Protein AF-A0A9X0R5F1-F1 (afdb_monomer_lite)

Sequence (101 aa):
MSASPFTLARDAVVRMHIQDRLFLVCITRPPLAATPEAIFGPGRGLMHAFLTHDAGCDWPDATGVQLMDRALSSDGAAILSFLTLGDALSAQQRLRRAVEA

Structure (mmCIF, N/CA/C/O backbone):
data_AF-A0A9X0R5F1-F1
#
_entry.id   AF-A0A9X0R5F1-F1
#
loop_
_atom_site.group_PDB
_atom_site.id
_atom_site.type_symbol
_atom_site.label_atom_id
_atom_site.label_alt_id
_atom_site.label_comp_id
_atom_site.label_asym_id
_atom_site.label_entity_id
_atom_site.label_seq_id
_atom_si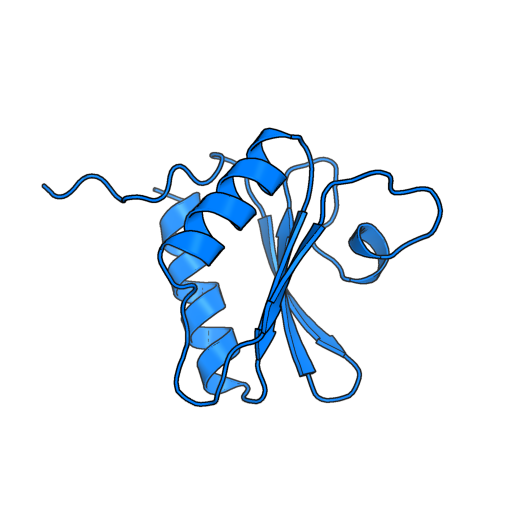te.pdbx_PDB_ins_code
_atom_site.Cartn_x
_atom_site.Cartn_y
_atom_site.Cartn_z
_atom_site.occupancy
_atom_site.B_iso_or_equiv
_atom_site.auth_seq_id
_atom_site.auth_comp_id
_atom_site.auth_asym_id
_atom_site.auth_atom_id
_atom_site.pdbx_PDB_model_num
ATOM 1 N N . MET A 1 1 ? 4.373 20.893 -18.518 1.00 37.62 1 MET A N 1
ATOM 2 C CA . MET A 1 1 ? 4.231 20.335 -17.156 1.00 37.62 1 MET A CA 1
ATOM 3 C C . MET A 1 1 ? 3.280 19.160 -17.265 1.00 37.62 1 MET A C 1
ATOM 5 O O . MET A 1 1 ? 2.121 19.385 -17.583 1.00 37.62 1 MET A O 1
ATOM 9 N N . SER A 1 2 ? 3.769 17.924 -17.150 1.00 34.75 2 SER A N 1
ATOM 10 C CA . SER A 1 2 ? 2.881 16.756 -17.157 1.00 34.75 2 SER A CA 1
ATOM 11 C C . SER A 1 2 ? 2.113 16.764 -15.843 1.00 34.75 2 SER A C 1
ATOM 13 O O . SER A 1 2 ? 2.742 16.701 -14.788 1.00 34.75 2 SER A O 1
ATOM 15 N N . ALA A 1 3 ? 0.785 16.876 -15.896 1.00 45.81 3 ALA A N 1
ATOM 16 C CA . ALA A 1 3 ? -0.035 16.560 -14.736 1.00 45.81 3 ALA A CA 1
ATOM 17 C C . ALA A 1 3 ? 0.322 15.131 -14.312 1.00 45.81 3 ALA A C 1
ATOM 19 O O . ALA A 1 3 ? 0.413 14.237 -15.160 1.00 45.81 3 ALA A O 1
ATOM 20 N N . SER A 1 4 ? 0.618 14.937 -13.030 1.00 47.75 4 SER A N 1
ATOM 21 C CA . SER A 1 4 ? 0.779 13.595 -12.485 1.00 47.75 4 SER A CA 1
ATOM 22 C C . SER A 1 4 ? -0.502 12.820 -12.823 1.00 47.75 4 SER A C 1
ATOM 24 O O . SER A 1 4 ? -1.581 13.325 -12.508 1.00 47.75 4 SER A O 1
ATOM 26 N N . PRO A 1 5 ? -0.447 11.623 -13.440 1.00 52.34 5 PRO A N 1
ATOM 27 C CA . PRO A 1 5 ? -1.639 10.801 -13.707 1.00 52.34 5 PRO A CA 1
ATOM 28 C C . PRO A 1 5 ? -2.265 10.242 -12.415 1.00 52.34 5 PRO A C 1
ATOM 30 O O . PRO A 1 5 ? -3.055 9.306 -12.441 1.00 52.34 5 PRO A O 1
ATOM 33 N N . PHE A 1 6 ? -1.845 10.783 -11.280 1.00 60.19 6 PHE A N 1
ATOM 34 C CA . PHE A 1 6 ? -1.956 10.240 -9.954 1.00 60.19 6 PHE A CA 1
ATOM 35 C C . PHE A 1 6 ? -2.597 11.318 -9.089 1.00 60.19 6 PHE A C 1
ATOM 37 O O . PHE A 1 6 ? -1.925 12.249 -8.645 1.00 60.19 6 PHE A O 1
ATOM 44 N N . THR A 1 7 ? -3.910 11.216 -8.895 1.00 62.88 7 THR A N 1
ATOM 45 C CA . THR A 1 7 ? -4.685 12.089 -8.002 1.00 62.88 7 THR A CA 1
ATOM 46 C C . THR A 1 7 ? -4.680 11.503 -6.593 1.00 62.88 7 THR A C 1
ATOM 48 O O . THR A 1 7 ? -5.713 11.388 -5.948 1.00 62.88 7 THR A O 1
ATOM 51 N N . LEU A 1 8 ? -3.496 11.114 -6.104 1.00 63.94 8 LEU A N 1
ATOM 52 C CA . LEU A 1 8 ? -3.371 10.640 -4.731 1.00 63.94 8 LEU A CA 1
ATOM 53 C C . LEU A 1 8 ? -3.989 11.677 -3.793 1.00 63.94 8 LEU A C 1
ATOM 55 O O . LEU A 1 8 ? -3.723 12.875 -3.906 1.00 63.94 8 LEU A O 1
ATOM 59 N N . ALA A 1 9 ? -4.840 11.202 -2.889 1.00 62.84 9 ALA A N 1
ATOM 60 C CA . ALA A 1 9 ? -5.504 12.062 -1.934 1.00 62.84 9 ALA A CA 1
ATOM 61 C C . ALA A 1 9 ? -4.454 12.835 -1.123 1.00 62.84 9 ALA A C 1
ATOM 63 O O . ALA A 1 9 ? -3.597 12.243 -0.463 1.00 62.84 9 ALA A O 1
ATOM 64 N N . ARG A 1 10 ? -4.502 14.167 -1.214 1.00 70.19 10 ARG A N 1
ATOM 65 C CA . ARG A 1 10 ? -3.715 15.058 -0.357 1.00 70.19 10 ARG A CA 1
ATOM 66 C C . ARG A 1 10 ? -4.056 14.735 1.085 1.00 70.19 10 ARG A C 1
ATOM 68 O O . ARG A 1 10 ? -5.176 15.057 1.454 1.00 70.19 10 ARG A O 1
ATOM 75 N N . ASP A 1 11 ? -3.097 14.200 1.847 1.00 81.94 11 ASP A N 1
ATOM 76 C CA . ASP A 1 11 ? -3.207 13.664 3.227 1.00 81.94 11 ASP A CA 1
ATOM 77 C C . ASP A 1 11 ? -2.925 12.157 3.360 1.00 81.94 11 ASP A C 1
ATOM 79 O O . ASP A 1 11 ? -2.834 11.658 4.487 1.00 81.94 11 ASP A O 1
ATOM 83 N N . ALA A 1 12 ? -2.755 11.428 2.254 1.00 88.88 12 ALA A N 1
ATOM 84 C CA . ALA A 1 12 ? -2.466 10.004 2.320 1.00 88.88 12 ALA A CA 1
ATOM 85 C C . ALA A 1 12 ? -1.138 9.726 3.051 1.00 88.88 12 ALA A C 1
ATOM 87 O O . ALA A 1 12 ? -0.101 10.345 2.810 1.00 88.88 12 ALA A O 1
ATOM 88 N N . VAL A 1 13 ? -1.166 8.744 3.946 1.00 92.00 13 VAL A N 1
ATOM 89 C CA . VAL A 1 13 ? -0.021 8.260 4.710 1.00 92.00 13 VAL A CA 1
ATOM 90 C C . VAL A 1 13 ? 0.549 7.034 4.011 1.00 92.00 13 VAL A C 1
ATOM 92 O O . VAL A 1 13 ? -0.151 6.046 3.805 1.00 92.00 13 VAL A O 1
ATOM 95 N N . VAL A 1 14 ? 1.846 7.081 3.701 1.00 93.31 14 VAL A N 1
ATOM 96 C CA . VAL A 1 14 ? 2.586 5.980 3.070 1.00 93.31 14 VAL A CA 1
ATOM 97 C C . VAL A 1 14 ? 3.579 5.391 4.072 1.00 93.31 14 VAL A C 1
ATOM 99 O O . VAL A 1 14 ? 4.480 6.091 4.547 1.00 93.31 14 VAL A O 1
ATOM 102 N N . ARG A 1 15 ? 3.455 4.099 4.391 1.00 95.25 15 ARG A N 1
ATOM 103 C CA . ARG A 1 15 ? 4.360 3.391 5.316 1.00 95.25 15 ARG A CA 1
ATOM 104 C C . ARG A 1 15 ? 4.766 2.026 4.786 1.00 95.25 15 ARG A C 1
ATOM 106 O O . ARG A 1 15 ? 3.920 1.262 4.338 1.00 95.25 15 ARG A O 1
ATOM 113 N N . MET A 1 16 ? 6.054 1.714 4.897 1.00 95.75 16 MET A N 1
ATOM 114 C CA . MET A 1 16 ? 6.579 0.385 4.604 1.00 95.75 16 MET A CA 1
ATOM 115 C C . MET A 1 16 ? 6.573 -0.488 5.863 1.00 95.75 16 MET A C 1
ATOM 117 O O . MET A 1 16 ? 6.929 -0.021 6.945 1.00 95.75 16 MET A O 1
ATOM 121 N N . HIS A 1 17 ? 6.210 -1.753 5.690 1.00 95.75 17 HIS A N 1
ATOM 122 C CA . HIS A 1 17 ? 6.218 -2.807 6.700 1.00 95.75 17 HIS A CA 1
ATOM 123 C C . HIS A 1 17 ? 6.886 -4.058 6.136 1.00 95.75 17 HIS A C 1
ATOM 125 O O . HIS A 1 17 ? 6.955 -4.240 4.921 1.00 95.75 17 HIS A O 1
ATOM 131 N N . ILE A 1 18 ? 7.369 -4.926 7.020 1.00 94.25 18 ILE A N 1
ATOM 132 C CA . ILE A 1 18 ? 7.931 -6.229 6.655 1.00 94.25 18 ILE A CA 1
ATOM 133 C C . ILE A 1 18 ? 7.047 -7.293 7.297 1.00 94.25 18 ILE A C 1
ATOM 135 O O . ILE A 1 18 ? 6.901 -7.301 8.517 1.00 94.25 18 ILE A O 1
ATOM 139 N N . GLN A 1 19 ? 6.467 -8.179 6.490 1.00 89.25 19 GLN A N 1
ATOM 140 C CA . GLN A 1 19 ? 5.569 -9.233 6.963 1.00 89.25 19 GLN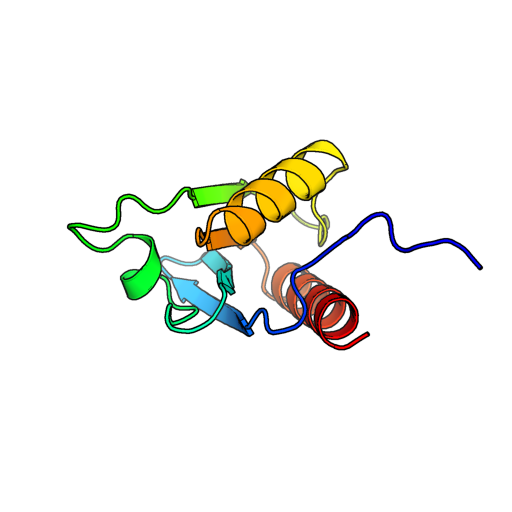 A CA 1
ATOM 141 C C . GLN A 1 19 ? 5.774 -10.506 6.144 1.00 89.25 19 GLN A C 1
ATOM 143 O O . GLN A 1 19 ? 5.779 -10.448 4.921 1.00 89.25 19 GLN A O 1
ATOM 148 N N . ASP A 1 20 ? 5.962 -11.651 6.808 1.00 85.94 20 ASP A N 1
ATOM 149 C CA . ASP A 1 20 ? 6.099 -12.971 6.169 1.00 85.94 20 ASP A CA 1
ATOM 150 C C . ASP A 1 20 ? 7.082 -13.004 4.980 1.00 85.94 20 ASP A C 1
ATOM 152 O O . ASP A 1 20 ? 6.863 -13.683 3.980 1.00 85.94 20 ASP A O 1
ATOM 156 N N . ARG A 1 21 ? 8.206 -12.279 5.113 1.00 86.88 21 ARG A N 1
ATOM 157 C CA . ARG A 1 21 ? 9.265 -12.087 4.092 1.00 86.88 21 ARG A CA 1
ATOM 158 C C . ARG A 1 21 ? 8.884 -11.212 2.891 1.00 86.88 21 ARG A C 1
ATOM 160 O O . ARG A 1 21 ? 9.691 -11.081 1.976 1.00 86.88 21 ARG A O 1
ATOM 167 N N . LEU A 1 22 ? 7.712 -10.592 2.904 1.00 88.94 22 LEU A N 1
ATOM 168 C CA . LEU A 1 22 ? 7.298 -9.578 1.941 1.00 88.94 22 LEU A CA 1
ATOM 169 C C . LEU A 1 22 ? 7.556 -8.176 2.492 1.00 88.94 22 LEU A C 1
ATOM 171 O O . LEU A 1 22 ? 7.454 -7.926 3.697 1.00 88.94 22 LEU A O 1
ATOM 175 N N . PHE A 1 23 ? 7.846 -7.250 1.584 1.00 93.75 23 PHE A N 1
ATOM 176 C CA . PHE A 1 23 ? 7.938 -5.826 1.878 1.00 93.75 23 PHE A CA 1
ATOM 177 C C . PHE A 1 23 ? 6.642 -5.162 1.412 1.00 93.75 23 PHE A C 1
ATOM 179 O O . PHE A 1 23 ? 6.326 -5.167 0.224 1.00 93.75 23 PHE A O 1
ATOM 186 N N . LEU A 1 24 ? 5.861 -4.637 2.353 1.00 93.62 24 LEU A N 1
ATOM 187 C CA . LEU A 1 24 ? 4.535 -4.079 2.102 1.00 93.62 24 LEU A CA 1
ATOM 188 C C . LEU A 1 24 ? 4.587 -2.560 2.198 1.00 93.62 24 LEU A C 1
ATOM 190 O O . LEU A 1 24 ? 4.884 -2.026 3.262 1.00 93.62 24 LEU A O 1
ATOM 194 N N . VAL A 1 25 ? 4.241 -1.851 1.131 1.00 94.50 25 VAL A N 1
ATOM 195 C CA . VAL A 1 25 ? 4.006 -0.405 1.176 1.00 94.50 25 VAL A CA 1
ATOM 196 C C . VAL A 1 25 ? 2.507 -0.180 1.320 1.00 94.50 25 VAL A C 1
ATOM 198 O O . VAL A 1 25 ? 1.744 -0.396 0.385 1.00 94.50 25 VAL A O 1
ATOM 201 N N . CYS A 1 26 ? 2.093 0.225 2.515 1.00 93.69 26 CYS A N 1
ATOM 202 C CA . CYS A 1 26 ? 0.716 0.542 2.866 1.00 93.69 26 CYS A CA 1
ATOM 203 C C . CYS A 1 26 ? 0.437 2.023 2.597 1.00 93.69 26 CYS A C 1
ATOM 205 O O . CYS A 1 26 ? 1.193 2.887 3.052 1.00 93.69 26 CYS A O 1
ATOM 207 N N . ILE A 1 27 ? -0.667 2.306 1.908 1.00 92.69 27 ILE A N 1
ATOM 208 C CA . ILE A 1 27 ? -1.176 3.647 1.633 1.00 92.69 27 ILE A CA 1
ATOM 209 C C . ILE A 1 27 ? -2.594 3.746 2.194 1.00 92.69 27 ILE A C 1
ATOM 211 O O . ILE A 1 27 ? -3.470 2.959 1.829 1.00 92.69 27 ILE A O 1
ATOM 215 N N . THR A 1 28 ? -2.822 4.706 3.086 1.00 91.62 28 THR A N 1
ATOM 216 C CA . THR A 1 28 ? -4.132 4.960 3.708 1.00 91.62 28 THR A CA 1
ATOM 217 C C . THR A 1 28 ? -4.372 6.454 3.864 1.00 91.62 28 THR A C 1
ATOM 219 O O . THR A 1 28 ? -3.450 7.247 3.705 1.00 91.62 28 THR A O 1
ATOM 222 N N . ARG A 1 29 ? -5.593 6.854 4.223 1.00 88.75 29 ARG A N 1
ATOM 223 C CA . ARG A 1 29 ? -5.901 8.221 4.667 1.00 88.75 29 ARG A CA 1
ATOM 224 C C . ARG A 1 29 ? -6.330 8.220 6.134 1.00 88.75 29 ARG A C 1
ATOM 226 O O . ARG A 1 29 ? -6.927 7.235 6.576 1.00 88.75 29 ARG A O 1
ATOM 233 N N . PRO A 1 30 ? -6.061 9.284 6.912 1.00 86.38 30 PRO A N 1
ATOM 234 C CA . PRO A 1 30 ? -6.621 9.414 8.252 1.00 86.38 30 PRO A CA 1
ATOM 235 C C . PRO A 1 30 ? -8.154 9.261 8.246 1.00 86.38 30 PRO A C 1
ATOM 237 O O . PRO A 1 30 ? -8.802 9.729 7.313 1.00 86.38 30 PRO A O 1
ATOM 240 N N . PRO A 1 31 ? -8.750 8.629 9.275 1.00 85.81 31 PRO A N 1
ATOM 241 C CA . PRO A 1 31 ? -8.122 8.141 10.507 1.00 85.81 31 PRO A CA 1
ATOM 242 C C . PRO A 1 31 ? -7.521 6.727 10.394 1.00 85.81 31 PRO A C 1
ATOM 244 O O . PRO A 1 31 ? -7.062 6.176 11.396 1.00 85.81 31 PRO A O 1
ATOM 247 N N . LEU A 1 32 ? -7.529 6.106 9.210 1.00 87.38 32 LEU A N 1
ATOM 248 C CA . LEU A 1 32 ? -7.004 4.758 9.026 1.00 87.38 32 LEU A CA 1
ATOM 249 C C . LEU A 1 32 ? -5.475 4.755 9.139 1.00 87.38 32 LEU A C 1
ATOM 251 O O . LEU A 1 32 ? -4.771 5.395 8.356 1.00 87.38 32 LEU A O 1
ATOM 255 N N . ALA A 1 33 ? -4.948 3.993 10.096 1.00 89.88 33 ALA A N 1
ATOM 256 C CA . ALA A 1 33 ? -3.510 3.803 10.222 1.00 89.88 33 ALA A CA 1
ATOM 257 C C . ALA A 1 33 ? -2.960 3.019 9.019 1.00 89.88 33 ALA A C 1
ATOM 259 O O . ALA A 1 33 ? -3.517 1.996 8.630 1.00 89.88 33 ALA A O 1
ATOM 260 N N . ALA A 1 34 ? -1.836 3.470 8.461 1.00 91.06 34 ALA A N 1
ATOM 261 C CA . ALA A 1 34 ? -1.129 2.760 7.397 1.00 91.06 34 ALA A CA 1
ATOM 262 C C . ALA A 1 34 ? -0.334 1.580 7.977 1.00 91.06 34 ALA A C 1
ATOM 264 O O . ALA A 1 34 ? 0.893 1.651 8.056 1.00 91.06 34 ALA A O 1
ATOM 265 N N . THR A 1 35 ? -1.021 0.532 8.444 1.00 91.12 35 THR A N 1
ATOM 266 C CA . THR A 1 35 ? -0.421 -0.734 8.905 1.00 91.12 35 THR A CA 1
ATOM 267 C C . THR A 1 35 ? -1.191 -1.938 8.356 1.00 91.12 35 THR A C 1
ATOM 269 O O . THR A 1 35 ? -2.396 -1.816 8.117 1.00 91.12 35 THR A O 1
ATOM 272 N N . PRO A 1 36 ? -0.545 -3.106 8.175 1.00 88.94 36 PRO A N 1
ATOM 273 C CA . PRO A 1 36 ? -1.225 -4.303 7.689 1.00 88.94 36 PRO A CA 1
ATOM 274 C C . PRO A 1 36 ? -2.422 -4.710 8.555 1.00 88.94 36 PRO A C 1
ATOM 276 O O . PRO A 1 36 ? -3.463 -5.070 8.023 1.00 88.94 36 PRO A O 1
ATOM 279 N N . GLU A 1 37 ? -2.330 -4.587 9.879 1.00 88.44 37 GLU A N 1
ATOM 280 C CA . GLU A 1 37 ? -3.400 -4.960 10.815 1.00 88.44 37 GLU A CA 1
ATOM 281 C C . GLU A 1 37 ? -4.606 -4.026 10.709 1.00 88.44 37 GLU A C 1
ATOM 283 O O . GLU A 1 37 ? -5.754 -4.460 10.804 1.00 88.44 37 GLU A O 1
ATOM 288 N N . ALA A 1 38 ? -4.360 -2.730 10.503 1.00 85.44 38 ALA A N 1
ATOM 289 C CA . ALA A 1 38 ? -5.425 -1.758 10.295 1.00 85.44 38 ALA A CA 1
ATOM 290 C C . ALA A 1 38 ? -6.154 -1.991 8.966 1.00 85.44 38 ALA A C 1
ATOM 292 O O . ALA A 1 38 ? -7.341 -1.680 8.866 1.00 85.44 38 ALA A O 1
ATOM 293 N N . ILE A 1 39 ? -5.453 -2.546 7.975 1.00 86.50 39 ILE A N 1
ATOM 294 C CA . ILE A 1 39 ? -5.979 -2.83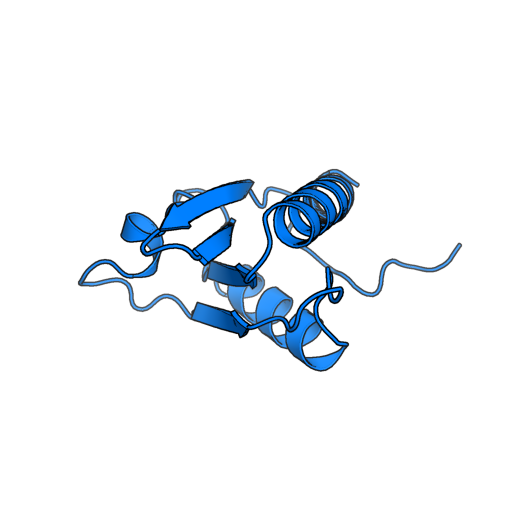1 6.644 1.00 86.50 39 ILE A CA 1
ATOM 295 C C . ILE A 1 39 ? -6.706 -4.185 6.638 1.00 86.50 39 ILE A C 1
ATOM 297 O O . ILE A 1 39 ? -7.896 -4.218 6.372 1.00 86.50 39 ILE A O 1
ATOM 301 N N . PHE A 1 40 ? -6.049 -5.283 7.012 1.00 84.12 40 PHE A N 1
ATOM 302 C CA . PHE A 1 40 ? -6.600 -6.646 6.944 1.00 84.12 40 PHE A CA 1
ATOM 303 C C . PHE A 1 40 ? -7.424 -7.083 8.170 1.00 84.12 40 PHE A C 1
ATOM 305 O O . PHE A 1 40 ? -7.914 -8.212 8.216 1.00 84.12 40 PHE A O 1
ATOM 312 N N . GLY A 1 41 ? -7.550 -6.235 9.193 1.00 79.19 41 GLY A N 1
ATOM 313 C CA . GLY A 1 41 ? -8.234 -6.578 10.438 1.00 79.19 41 GLY A CA 1
ATOM 314 C C . GLY A 1 41 ? -9.745 -6.835 10.284 1.00 79.19 41 GLY A C 1
ATOM 315 O O . GLY A 1 41 ? -10.391 -6.308 9.375 1.00 79.19 41 GLY A O 1
ATOM 316 N N . PRO A 1 42 ? -10.352 -7.610 11.202 1.00 68.31 42 PRO A N 1
ATOM 317 C CA . PRO A 1 42 ? -11.782 -7.908 11.171 1.00 68.31 42 PRO A CA 1
ATOM 318 C C . PRO A 1 42 ? -12.640 -6.634 11.272 1.00 68.31 42 PRO A C 1
ATOM 320 O O . PRO A 1 42 ? -12.315 -5.703 12.008 1.00 68.31 42 PRO A O 1
ATOM 323 N N . GLY A 1 43 ? -13.758 -6.602 10.537 1.00 62.22 43 GLY A N 1
ATOM 324 C CA . GLY A 1 43 ? -14.706 -5.476 10.533 1.00 62.22 43 GLY A CA 1
ATOM 325 C C . GLY A 1 43 ? -14.334 -4.308 9.609 1.00 62.22 43 GLY A C 1
ATOM 326 O O . GLY A 1 43 ? -15.050 -3.308 9.572 1.00 62.22 43 GLY A O 1
ATOM 327 N N . ARG A 1 44 ? -13.245 -4.417 8.840 1.00 64.25 44 ARG A N 1
ATOM 328 C CA . ARG A 1 44 ? -12.842 -3.417 7.844 1.00 64.25 44 ARG A CA 1
ATOM 329 C C . ARG A 1 44 ? -13.523 -3.737 6.507 1.00 64.25 44 ARG A C 1
ATOM 331 O O . ARG A 1 44 ? -13.030 -4.533 5.724 1.00 64.25 44 ARG A O 1
ATOM 338 N N . GLY A 1 45 ? -14.669 -3.113 6.231 1.00 54.69 45 GLY A N 1
ATOM 339 C CA . GLY A 1 45 ? -15.312 -3.128 4.903 1.00 54.69 45 GLY A CA 1
ATOM 340 C C . GLY A 1 45 ? -14.638 -2.189 3.894 1.00 54.69 45 GLY A C 1
ATOM 341 O O . GLY A 1 45 ? -15.297 -1.669 2.998 1.00 54.69 45 GLY A O 1
ATOM 342 N N . LEU A 1 46 ? -13.354 -1.891 4.097 1.00 63.12 46 LEU A N 1
ATOM 343 C CA . LEU A 1 46 ? -12.623 -0.881 3.349 1.00 63.12 46 LEU A CA 1
ATOM 344 C C . LEU A 1 46 ? -12.117 -1.510 2.057 1.00 63.12 46 LEU A C 1
ATOM 346 O O . LEU A 1 46 ? -11.554 -2.599 2.065 1.00 63.12 46 LEU A O 1
ATOM 350 N N . MET A 1 47 ? -12.349 -0.854 0.923 1.00 63.09 47 MET A N 1
ATOM 351 C CA . MET A 1 47 ? -11.873 -1.381 -0.351 1.00 63.09 47 MET A CA 1
ATOM 352 C C . MET A 1 47 ? -10.339 -1.451 -0.327 1.00 63.09 47 MET A C 1
ATOM 354 O O . MET A 1 47 ? -9.678 -0.436 -0.098 1.00 63.09 47 MET A O 1
ATOM 358 N N . HIS A 1 48 ? -9.795 -2.655 -0.539 1.00 72.06 48 HIS A N 1
ATOM 359 C CA . HIS A 1 48 ? -8.364 -2.952 -0.519 1.00 72.06 48 HIS A CA 1
ATOM 360 C C . HIS A 1 48 ? -7.863 -3.268 -1.926 1.00 72.06 48 HIS A C 1
ATOM 362 O O . HIS A 1 48 ? -8.285 -4.252 -2.531 1.00 72.06 48 HIS A O 1
ATOM 368 N N . ALA A 1 49 ? -6.936 -2.464 -2.440 1.00 71.69 49 ALA A N 1
ATOM 369 C CA . ALA A 1 49 ? -6.163 -2.829 -3.623 1.00 71.69 49 ALA A CA 1
ATOM 370 C C . ALA A 1 49 ? -4.856 -3.491 -3.169 1.00 71.69 49 ALA A C 1
ATOM 372 O O . ALA A 1 49 ? -4.012 -2.821 -2.577 1.00 71.69 49 ALA A O 1
ATOM 373 N N . PHE A 1 50 ? -4.696 -4.792 -3.422 1.00 75.00 50 PHE A N 1
ATOM 374 C CA . PHE A 1 50 ? -3.428 -5.497 -3.229 1.00 75.00 50 PHE A CA 1
ATOM 375 C C . PHE A 1 50 ? -2.756 -5.682 -4.584 1.00 75.00 50 PHE A C 1
ATOM 377 O O . PHE A 1 50 ? -3.284 -6.377 -5.451 1.00 75.00 50 PHE A O 1
ATOM 384 N N . LEU A 1 51 ? -1.614 -5.029 -4.773 1.00 77.00 51 LEU A N 1
ATOM 385 C CA . LEU A 1 51 ? -0.856 -5.076 -6.016 1.00 77.00 51 LEU A CA 1
ATOM 386 C C . LEU A 1 51 ? 0.478 -5.759 -5.736 1.00 77.00 51 LEU A C 1
ATOM 388 O O . LEU A 1 51 ? 1.282 -5.278 -4.937 1.00 77.00 51 LEU A O 1
ATOM 392 N N . THR A 1 52 ? 0.692 -6.909 -6.362 1.00 74.56 52 THR A N 1
ATOM 393 C CA . THR A 1 52 ? 1.961 -7.635 -6.298 1.00 74.56 52 THR A CA 1
ATOM 394 C C . THR A 1 52 ? 2.892 -7.149 -7.390 1.00 74.56 52 THR A C 1
ATOM 396 O O . THR A 1 52 ? 2.461 -6.967 -8.530 1.00 74.56 52 THR A O 1
ATOM 399 N N . HIS A 1 53 ? 4.168 -7.003 -7.055 1.00 73.50 53 HIS A N 1
ATOM 400 C CA . HIS A 1 53 ? 5.200 -6.602 -7.997 1.00 73.50 53 HIS A CA 1
ATOM 401 C C . HIS A 1 53 ? 6.274 -7.673 -8.160 1.00 73.50 53 HIS A C 1
ATOM 403 O O . HIS A 1 53 ? 6.782 -8.223 -7.179 1.00 73.50 53 HIS A O 1
ATOM 409 N N . ASP A 1 54 ? 6.638 -7.917 -9.417 1.00 73.06 54 ASP A N 1
ATOM 410 C CA . ASP A 1 54 ? 7.833 -8.673 -9.772 1.00 73.06 54 ASP A CA 1
ATOM 411 C C . ASP A 1 54 ? 9.098 -7.878 -9.418 1.00 73.06 54 ASP A C 1
ATOM 413 O O . ASP A 1 54 ? 9.077 -6.651 -9.289 1.00 73.06 54 ASP A O 1
ATOM 417 N N . ALA A 1 55 ? 10.226 -8.578 -9.279 1.00 69.56 55 ALA A N 1
ATOM 418 C CA . ALA A 1 55 ? 11.509 -7.939 -8.999 1.00 69.56 55 ALA A CA 1
ATOM 419 C C . ALA A 1 55 ? 11.868 -6.903 -10.080 1.00 69.56 55 ALA A C 1
ATOM 421 O O . ALA A 1 55 ? 11.771 -7.179 -11.278 1.00 69.56 55 ALA A O 1
ATOM 422 N N . GLY A 1 56 ? 12.308 -5.719 -9.650 1.00 75.69 56 GLY A N 1
ATOM 423 C CA . GLY A 1 56 ? 12.628 -4.598 -10.538 1.00 75.69 56 GLY A CA 1
ATOM 424 C C . GLY A 1 56 ? 11.419 -3.766 -10.981 1.00 75.69 56 GLY A C 1
ATOM 425 O O . GLY A 1 56 ? 11.600 -2.783 -11.699 1.00 75.69 56 GLY A O 1
ATOM 426 N N . CYS A 1 57 ? 10.200 -4.117 -10.556 1.00 81.88 57 CYS A N 1
ATOM 427 C CA . CYS A 1 57 ? 9.019 -3.271 -10.712 1.00 81.88 57 CYS A CA 1
ATOM 428 C C . CYS A 1 57 ? 8.751 -2.523 -9.403 1.00 81.88 57 CYS A C 1
ATOM 430 O O . CYS A 1 57 ? 8.205 -3.085 -8.461 1.00 81.88 57 CYS A O 1
ATOM 432 N N . ASP A 1 58 ? 9.098 -1.239 -9.348 1.00 83.25 58 ASP A N 1
ATOM 433 C CA . ASP A 1 58 ? 8.911 -0.383 -8.167 1.00 83.25 58 ASP A CA 1
ATOM 434 C C . ASP A 1 58 ? 7.632 0.473 -8.227 1.00 83.25 58 ASP A C 1
ATOM 436 O O . ASP A 1 58 ? 7.436 1.391 -7.423 1.00 83.25 58 ASP A O 1
ATOM 440 N N . TRP A 1 59 ? 6.763 0.216 -9.210 1.00 85.38 59 TRP A N 1
ATOM 441 C CA . TRP A 1 59 ? 5.606 1.058 -9.481 1.00 85.38 59 TRP A CA 1
ATOM 442 C C . TRP A 1 59 ? 4.417 0.284 -10.066 1.00 85.38 59 TRP A C 1
ATOM 444 O O . TRP A 1 59 ? 4.615 -0.573 -10.931 1.00 85.38 59 TRP A O 1
ATOM 454 N N . PRO A 1 60 ? 3.173 0.612 -9.658 1.00 83.56 60 PRO A N 1
ATOM 455 C CA . PRO A 1 60 ? 1.964 0.112 -10.304 1.00 83.56 60 PRO A CA 1
ATOM 456 C C . PRO A 1 60 ? 1.861 0.525 -11.769 1.00 83.56 60 PRO A C 1
ATOM 458 O O . PRO A 1 60 ? 2.146 1.663 -12.144 1.00 83.56 60 PRO A O 1
ATOM 461 N N . ASP A 1 61 ? 1.388 -0.406 -12.596 1.00 84.69 61 ASP A N 1
ATOM 462 C CA . ASP A 1 61 ? 0.954 -0.093 -13.951 1.00 84.69 61 ASP A CA 1
ATOM 463 C C . ASP A 1 61 ? -0.269 0.843 -13.935 1.00 84.69 61 ASP A C 1
ATOM 465 O O . ASP A 1 61 ? -0.859 1.122 -12.888 1.00 84.69 61 ASP A O 1
ATOM 469 N N . ALA A 1 62 ? -0.679 1.341 -15.103 1.00 82.69 62 ALA A N 1
ATOM 470 C CA . ALA A 1 62 ? -1.783 2.299 -15.198 1.00 82.69 62 ALA A CA 1
ATOM 471 C C . ALA A 1 62 ? -3.091 1.793 -14.554 1.00 82.69 62 ALA A C 1
ATOM 473 O O . ALA A 1 62 ? -3.848 2.590 -13.999 1.00 82.69 62 ALA A O 1
ATOM 474 N N . THR A 1 63 ? -3.347 0.484 -14.590 1.00 84.19 63 THR A N 1
ATOM 475 C CA . THR A 1 63 ? -4.525 -0.128 -13.963 1.00 84.19 63 THR A CA 1
ATOM 476 C C . THR A 1 63 ? -4.392 -0.135 -12.442 1.00 84.19 63 THR A C 1
ATOM 478 O O . THR A 1 63 ? -5.316 0.276 -11.741 1.00 84.19 63 THR A O 1
ATOM 481 N N . GLY A 1 64 ? -3.235 -0.540 -11.919 1.00 85.12 64 GLY A N 1
ATOM 482 C CA . GLY A 1 64 ? -2.919 -0.520 -10.495 1.00 85.12 64 GLY A CA 1
ATOM 483 C C . GLY A 1 64 ? -2.994 0.887 -9.907 1.00 85.12 64 GLY A C 1
ATOM 484 O O . GLY A 1 64 ? -3.534 1.069 -8.816 1.00 85.12 64 GLY A O 1
ATOM 485 N N . VAL A 1 65 ? -2.558 1.899 -10.665 1.00 84.88 65 VAL A N 1
ATOM 486 C CA . VAL A 1 65 ? -2.741 3.312 -10.302 1.00 84.88 65 VAL A CA 1
ATOM 487 C C . VAL A 1 65 ? -4.218 3.644 -10.120 1.00 84.88 65 VAL A C 1
ATOM 489 O O . VAL A 1 65 ? -4.601 4.156 -9.071 1.00 84.88 65 VAL A O 1
ATOM 492 N N . GLN A 1 66 ? -5.057 3.321 -11.108 1.00 84.38 66 GLN A N 1
ATOM 493 C CA . GLN A 1 66 ? -6.493 3.612 -11.050 1.00 84.38 66 GLN A CA 1
ATOM 494 C C . GLN A 1 66 ? -7.196 2.874 -9.904 1.00 84.38 66 GLN A C 1
ATOM 496 O O . GLN A 1 66 ? -8.102 3.423 -9.279 1.00 84.38 66 GLN A O 1
ATOM 501 N N . LEU A 1 67 ? -6.798 1.632 -9.617 1.00 85.56 67 LEU A N 1
ATOM 502 C CA . LEU A 1 67 ? -7.359 0.854 -8.513 1.00 85.56 67 LEU A CA 1
ATOM 503 C C . LEU A 1 67 ? -6.991 1.450 -7.155 1.00 85.56 67 LEU A C 1
ATOM 505 O O . LEU A 1 67 ? -7.865 1.604 -6.302 1.00 85.56 67 LEU A O 1
ATOM 509 N N . MET A 1 68 ? -5.725 1.823 -6.966 1.00 87.19 68 MET A N 1
ATOM 510 C CA . MET A 1 68 ? -5.280 2.486 -5.745 1.00 87.19 68 MET A CA 1
ATOM 511 C C . MET A 1 68 ? -5.972 3.840 -5.553 1.00 87.19 68 MET A C 1
ATOM 513 O O .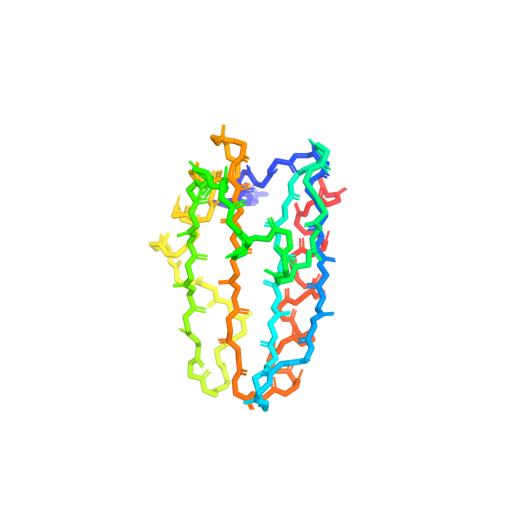 MET A 1 68 ? -6.442 4.128 -4.456 1.00 87.19 68 MET A O 1
ATOM 517 N N . ASP A 1 69 ? -6.093 4.641 -6.610 1.00 85.12 69 ASP A N 1
ATOM 518 C CA . ASP A 1 69 ? -6.763 5.943 -6.563 1.00 85.12 69 ASP A CA 1
ATOM 519 C C . ASP A 1 69 ? -8.239 5.818 -6.147 1.00 85.12 69 ASP A C 1
ATOM 521 O O . ASP A 1 69 ? -8.713 6.512 -5.243 1.00 85.12 69 ASP A O 1
ATOM 525 N N . ARG A 1 70 ? -8.955 4.843 -6.724 1.00 84.94 70 ARG A N 1
ATOM 526 C CA . ARG A 1 70 ? -10.346 4.532 -6.356 1.00 84.94 70 ARG A CA 1
ATOM 527 C C . ARG A 1 70 ? -10.482 4.034 -4.923 1.00 84.94 70 ARG A C 1
ATOM 529 O O . ARG A 1 70 ? -11.441 4.409 -4.248 1.00 84.94 70 ARG A O 1
ATOM 536 N N . ALA A 1 71 ? -9.551 3.196 -4.464 1.00 87.00 71 ALA A N 1
ATOM 537 C CA . ALA A 1 71 ? -9.541 2.707 -3.090 1.00 87.00 71 ALA A CA 1
ATOM 538 C C . ALA A 1 71 ? -9.404 3.877 -2.109 1.00 87.00 71 ALA A C 1
ATOM 540 O O . ALA A 1 71 ? -10.239 4.034 -1.224 1.00 87.00 71 ALA A O 1
ATOM 541 N N . LEU A 1 72 ? -8.419 4.751 -2.321 1.00 85.81 72 LEU A N 1
ATOM 542 C CA . LEU A 1 72 ? -8.151 5.893 -1.442 1.00 85.81 72 LEU A CA 1
ATOM 543 C C . LEU A 1 72 ? -9.239 6.975 -1.503 1.00 85.81 72 LEU A C 1
ATOM 545 O O . LEU A 1 72 ? -9.518 7.618 -0.492 1.00 85.81 72 LEU A O 1
ATOM 549 N N . SER A 1 73 ? -9.887 7.151 -2.657 1.00 84.38 73 SER A N 1
ATOM 550 C CA . SER A 1 73 ? -11.033 8.059 -2.811 1.00 84.38 73 SER A CA 1
ATOM 551 C C . SER A 1 73 ? -12.301 7.571 -2.101 1.00 84.38 73 SER A C 1
ATOM 553 O O . SER A 1 73 ? -13.199 8.368 -1.855 1.00 84.38 73 SER A O 1
ATOM 555 N N . SER A 1 74 ? -12.379 6.279 -1.766 1.00 81.19 74 SER A N 1
ATOM 556 C CA . SER A 1 74 ? -13.536 5.651 -1.106 1.00 81.19 74 SER A CA 1
ATOM 557 C C . SER A 1 74 ? -13.266 5.350 0.376 1.00 81.19 74 SER A C 1
ATOM 559 O O . SER A 1 74 ? -13.781 4.367 0.905 1.00 81.19 74 SER A O 1
ATOM 561 N N . ASP A 1 75 ? -12.384 6.132 1.011 1.00 80.19 75 ASP A N 1
ATOM 562 C CA . ASP A 1 75 ? -11.870 5.931 2.379 1.00 80.19 75 ASP A CA 1
ATOM 563 C C . ASP A 1 75 ? -11.219 4.553 2.624 1.00 80.19 75 ASP A C 1
ATOM 565 O O . ASP A 1 75 ? -11.037 4.115 3.761 1.00 80.19 75 ASP A O 1
ATOM 569 N N . GLY A 1 76 ? -10.847 3.864 1.544 1.00 86.69 76 GLY A N 1
ATOM 570 C CA . GLY A 1 76 ? -10.194 2.565 1.555 1.00 86.69 76 GLY A CA 1
ATOM 571 C C . GLY A 1 76 ? -8.680 2.639 1.752 1.00 86.69 76 GLY A C 1
ATOM 572 O O . GLY A 1 76 ? -8.110 3.641 2.189 1.00 86.69 76 GLY A O 1
ATOM 573 N N . ALA A 1 77 ? -8.010 1.539 1.418 1.00 89.44 77 ALA A N 1
ATOM 574 C CA . ALA A 1 77 ? -6.563 1.407 1.535 1.00 89.44 77 ALA A CA 1
ATOM 575 C C . ALA A 1 77 ? -5.966 0.716 0.312 1.00 89.44 77 ALA A C 1
ATOM 577 O O . ALA A 1 77 ? -6.615 -0.093 -0.351 1.00 89.44 77 ALA A O 1
ATOM 578 N N . ALA A 1 78 ? -4.691 0.977 0.057 1.00 90.38 78 ALA A N 1
ATOM 579 C CA . ALA A 1 78 ? -3.919 0.241 -0.928 1.00 90.38 78 ALA A CA 1
ATOM 580 C C . ALA A 1 78 ? -2.659 -0.343 -0.295 1.00 90.38 78 ALA A C 1
ATOM 582 O O . ALA A 1 78 ? -2.059 0.248 0.605 1.00 90.38 78 ALA A O 1
ATOM 583 N N . ILE A 1 79 ? -2.264 -1.516 -0.774 1.00 91.62 79 ILE A N 1
ATOM 584 C CA . ILE A 1 79 ? -1.019 -2.177 -0.410 1.00 91.62 79 ILE A CA 1
ATOM 585 C C . ILE A 1 79 ? -0.308 -2.574 -1.696 1.00 91.62 79 ILE A C 1
ATOM 587 O O . ILE A 1 79 ? -0.862 -3.285 -2.534 1.00 91.62 79 ILE A O 1
ATOM 591 N N . LEU A 1 80 ? 0.945 -2.150 -1.810 1.00 91.88 80 LEU A N 1
ATOM 592 C 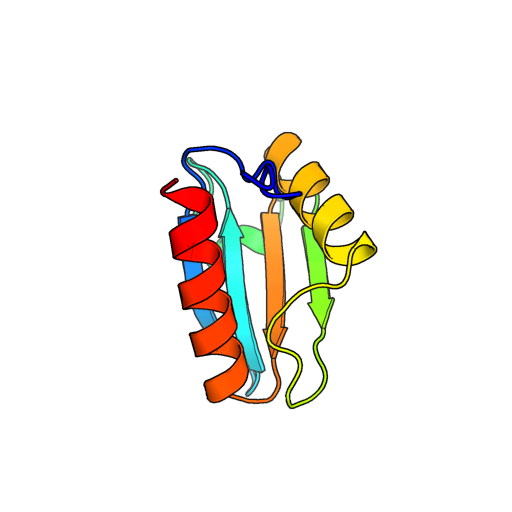CA . LEU A 1 80 ? 1.886 -2.699 -2.776 1.00 91.88 80 LEU A CA 1
ATOM 593 C C . LEU A 1 80 ? 2.763 -3.728 -2.061 1.00 91.88 80 LEU A C 1
ATOM 595 O O . LEU A 1 80 ? 3.318 -3.432 -1.001 1.00 91.88 80 LEU A O 1
ATOM 599 N N . SER A 1 81 ? 2.886 -4.926 -2.620 1.00 91.50 81 SER A N 1
ATOM 600 C CA . SER A 1 81 ? 3.722 -5.996 -2.082 1.00 91.50 81 SER A CA 1
ATOM 601 C C . SER A 1 81 ? 4.899 -6.270 -3.005 1.00 91.50 81 SER A C 1
ATOM 603 O O . SER A 1 81 ? 4.719 -6.481 -4.204 1.00 91.50 81 SER A O 1
ATOM 605 N N . PHE A 1 82 ? 6.096 -6.283 -2.426 1.00 91.31 82 PHE A N 1
ATOM 606 C CA . PHE A 1 82 ? 7.352 -6.478 -3.136 1.00 91.31 82 PHE A CA 1
ATOM 607 C C . PHE A 1 82 ? 8.130 -7.658 -2.557 1.00 91.31 82 PHE A C 1
ATOM 609 O O . PHE A 1 82 ? 8.131 -7.898 -1.344 1.00 91.31 82 PHE A O 1
ATOM 616 N N . LEU A 1 83 ? 8.855 -8.350 -3.437 1.00 89.81 83 LEU A N 1
ATOM 617 C CA . LEU A 1 83 ? 9.788 -9.419 -3.069 1.00 89.81 83 LEU A CA 1
ATOM 618 C C . LEU A 1 83 ? 11.151 -8.887 -2.609 1.00 89.81 83 LEU A C 1
ATOM 620 O O . LEU A 1 83 ? 11.883 -9.594 -1.918 1.00 89.81 83 LEU A O 1
ATOM 624 N N . THR A 1 84 ? 11.510 -7.657 -2.988 1.00 91.44 84 THR A N 1
ATOM 625 C CA . THR A 1 84 ? 12.804 -7.056 -2.650 1.00 91.44 84 THR A CA 1
ATOM 626 C C . THR A 1 84 ? 12.631 -5.779 -1.830 1.00 91.44 84 THR A C 1
ATOM 628 O O . THR A 1 84 ? 11.699 -5.000 -2.035 1.00 91.44 84 THR A O 1
ATOM 631 N N . LEU A 1 85 ? 13.563 -5.545 -0.901 1.00 93.25 85 LEU A N 1
ATOM 632 C CA . LEU A 1 85 ? 13.595 -4.319 -0.101 1.00 93.25 85 LEU A CA 1
ATOM 633 C C . LEU A 1 85 ? 13.864 -3.086 -0.975 1.00 93.25 85 LEU A C 1
ATOM 635 O O . LEU A 1 85 ? 13.317 -2.019 -0.715 1.00 93.25 85 LEU A O 1
ATOM 639 N N . GLY A 1 86 ? 14.711 -3.233 -2.000 1.00 93.38 86 GLY A N 1
ATOM 640 C CA . GLY A 1 86 ? 15.074 -2.142 -2.905 1.00 93.38 86 GLY A CA 1
ATOM 641 C C . GLY A 1 86 ? 13.864 -1.593 -3.657 1.00 93.38 86 GLY A C 1
ATOM 642 O O . GLY A 1 86 ? 13.654 -0.382 -3.663 1.00 93.38 86 GLY A O 1
ATOM 643 N N . ASP A 1 87 ? 13.031 -2.480 -4.205 1.00 91.12 87 ASP A N 1
ATOM 644 C CA . ASP A 1 87 ? 11.816 -2.086 -4.925 1.00 91.12 87 ASP A CA 1
ATOM 645 C C . ASP A 1 87 ? 10.811 -1.412 -3.978 1.00 91.12 87 ASP A C 1
ATOM 647 O O . ASP A 1 87 ? 10.270 -0.354 -4.296 1.00 91.12 87 ASP A O 1
ATOM 651 N N . ALA A 1 88 ? 10.634 -1.951 -2.765 1.00 93.44 88 ALA A N 1
ATOM 652 C CA . ALA A 1 88 ? 9.735 -1.371 -1.767 1.00 93.44 88 ALA A CA 1
ATOM 653 C C . ALA A 1 88 ? 10.162 0.031 -1.307 1.00 93.44 88 ALA A C 1
ATOM 655 O O . ALA A 1 88 ? 9.319 0.921 -1.168 1.00 93.44 88 ALA A O 1
ATOM 656 N N . LEU A 1 89 ? 11.463 0.254 -1.090 1.00 95.00 89 LEU A N 1
ATOM 657 C CA . LEU A 1 89 ? 11.997 1.566 -0.714 1.00 95.00 89 LEU A CA 1
ATOM 658 C C . LEU A 1 89 ? 11.824 2.587 -1.844 1.00 95.00 89 LEU A C 1
ATOM 660 O O . LEU A 1 89 ? 11.379 3.711 -1.588 1.00 95.00 89 LEU A O 1
ATOM 664 N N . SER A 1 90 ? 12.130 2.193 -3.083 1.00 93.06 90 SER A N 1
ATOM 665 C CA . SER A 1 90 ? 11.942 3.033 -4.272 1.00 93.06 90 SER A CA 1
ATOM 666 C C . SER A 1 90 ? 10.472 3.421 -4.447 1.00 93.06 90 SER A C 1
ATOM 668 O O . SER A 1 90 ? 10.152 4.610 -4.565 1.00 93.06 90 SER A O 1
ATOM 670 N N . ALA A 1 91 ? 9.565 2.446 -4.338 1.00 91.81 91 ALA A N 1
ATOM 671 C CA . ALA A 1 91 ? 8.125 2.663 -4.389 1.00 91.81 91 ALA A CA 1
ATOM 672 C C . ALA A 1 91 ? 7.648 3.609 -3.279 1.00 91.81 91 ALA A C 1
ATOM 674 O O . ALA A 1 91 ? 6.954 4.592 -3.551 1.00 91.81 91 ALA A O 1
ATOM 675 N N . GLN A 1 92 ? 8.059 3.365 -2.027 1.00 93.38 92 GLN A N 1
ATOM 676 C CA . GLN A 1 92 ? 7.692 4.198 -0.882 1.00 93.38 92 GLN A CA 1
ATOM 677 C C . GLN A 1 92 ? 8.133 5.650 -1.089 1.00 93.38 92 GLN A C 1
ATOM 679 O O . GLN A 1 92 ? 7.345 6.571 -0.869 1.00 93.38 92 GLN A O 1
ATOM 684 N N . GLN A 1 93 ? 9.379 5.879 -1.511 1.00 93.00 93 GLN A N 1
ATOM 685 C CA . GLN A 1 93 ? 9.898 7.227 -1.728 1.00 93.00 93 GLN A CA 1
ATOM 686 C C . GLN A 1 93 ? 9.147 7.946 -2.853 1.00 93.00 93 GLN A C 1
ATOM 688 O O . GLN A 1 93 ? 8.805 9.124 -2.717 1.00 93.00 93 GLN A O 1
ATOM 693 N N . ARG A 1 94 ? 8.876 7.243 -3.956 1.00 90.44 94 ARG A N 1
ATOM 694 C CA . ARG A 1 94 ? 8.154 7.795 -5.102 1.00 90.44 94 ARG A CA 1
ATOM 695 C C . ARG A 1 94 ? 6.706 8.141 -4.748 1.00 9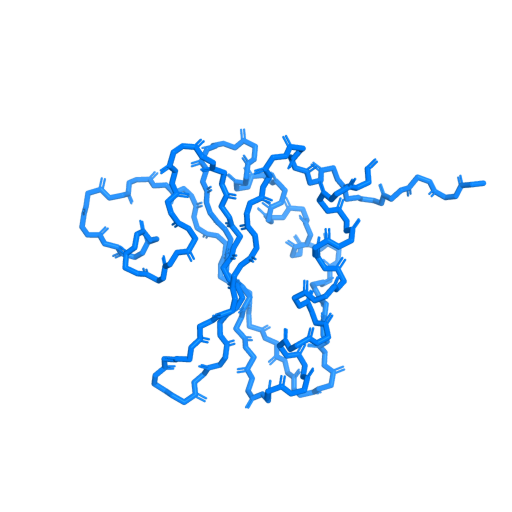0.44 94 ARG A C 1
ATOM 697 O O . ARG A 1 94 ? 6.251 9.227 -5.096 1.00 90.44 94 ARG A O 1
ATOM 704 N N . LEU A 1 95 ? 6.019 7.280 -3.995 1.00 89.12 95 LEU A N 1
ATOM 705 C CA . LEU A 1 95 ? 4.665 7.536 -3.497 1.00 89.12 95 LEU A CA 1
ATOM 706 C C . LEU A 1 95 ? 4.624 8.698 -2.506 1.00 89.12 95 LEU A C 1
ATOM 708 O O . LEU A 1 95 ? 3.764 9.561 -2.632 1.00 89.12 95 LEU A O 1
ATOM 712 N N . ARG A 1 96 ? 5.573 8.779 -1.564 1.00 89.50 96 ARG A N 1
ATOM 713 C CA . ARG A 1 96 ? 5.648 9.901 -0.612 1.00 89.50 96 ARG A CA 1
ATOM 714 C C . ARG A 1 96 ? 5.743 11.251 -1.318 1.00 89.50 96 ARG A C 1
ATOM 716 O O . ARG A 1 96 ? 4.997 12.165 -0.998 1.00 89.50 96 ARG A O 1
ATOM 723 N N . ARG A 1 97 ? 6.594 11.347 -2.342 1.00 86.81 97 ARG A N 1
ATOM 724 C CA . ARG A 1 97 ? 6.695 12.559 -3.172 1.00 86.81 97 ARG A CA 1
ATOM 725 C C . ARG A 1 97 ? 5.394 12.881 -3.905 1.00 86.81 97 ARG A C 1
ATOM 727 O O . ARG A 1 97 ? 5.100 14.050 -4.103 1.00 86.81 97 ARG A O 1
ATOM 734 N N . ALA A 1 98 ? 4.644 11.863 -4.322 1.00 82.31 98 ALA A N 1
ATOM 735 C CA . ALA A 1 98 ? 3.382 12.045 -5.030 1.00 82.31 98 ALA A CA 1
ATOM 736 C C . ALA A 1 98 ? 2.232 12.498 -4.113 1.00 82.31 98 ALA A C 1
ATOM 738 O O . ALA A 1 98 ? 1.362 13.216 -4.589 1.00 82.31 98 ALA A O 1
ATOM 739 N N . VAL A 1 99 ? 2.220 12.103 -2.831 1.00 79.88 99 VAL A N 1
ATOM 740 C CA . VAL A 1 99 ? 1.190 12.538 -1.858 1.00 79.88 99 VAL A CA 1
ATOM 741 C C . VAL A 1 99 ? 1.489 13.903 -1.222 1.00 79.88 99 VAL A C 1
ATOM 743 O O . VAL A 1 99 ? 0.577 14.547 -0.709 1.00 79.88 99 VAL A O 1
ATOM 746 N N . GLU A 1 100 ? 2.759 14.326 -1.214 1.00 73.75 100 GLU A N 1
ATOM 747 C CA . GLU A 1 100 ? 3.219 15.602 -0.637 1.00 73.75 100 GLU A CA 1
ATOM 748 C C . GLU A 1 100 ? 3.142 16.788 -1.630 1.00 73.75 100 GLU A C 1
ATOM 750 O O . GLU A 1 100 ? 3.257 17.937 -1.201 1.00 73.75 100 GLU A O 1
ATOM 755 N N . ALA A 1 101 ? 2.969 16.527 -2.934 1.00 61.94 101 ALA A N 1
ATOM 756 C CA . ALA A 1 101 ? 2.933 17.527 -4.014 1.00 61.94 101 ALA A CA 1
ATOM 757 C C . ALA A 1 101 ? 1.525 18.098 -4.280 1.00 61.94 101 ALA A C 1
ATOM 759 O O . ALA A 1 101 ? 1.429 19.308 -4.599 1.00 61.94 101 ALA A O 1
#

Radius of gyration: 12.58 Å; chains: 1; bounding box: 30×33×28 Å

Secondary structure (DSSP, 8-state):
-PPPS----TT-EEEEEEETTEEEEEEE-TTS-SSHHHHHSTT----EEEEEE-TT--S--HHHHHHHHHHHHTT-EEEEEESSHHHHHHHHHHHHHHHH-

pLDDT: mean 81.82, std 13.06, range [34.75, 95.75]

Organism: NCBI:txid2013562

Foldseek 3Di:
DDDDLAPQPQQWDWDWDADPLKIKTKIAHPPQDRDPCSQPPPPPPQQEAEAEDDPPALDDDPVSRVSQRVRRVRRHMYMYIYNDPVSNVSNRVVVVVVNND